Protein 4Z8W (pdb70)

B-factor: mean 35.2, std 10.98, range [18.7, 88.39]

GO terms:
  GO:0008270 zinc ion binding (F, IDA)

InterPro domains:
  IPR006041 Pollen allergen Ole e 1 family [PTHR31614] (5-131)

Secondary structure (DSSP, 8-state):
-EEEEEEEEEEE-BTT--S--TT-EE-TT-EEEEEE-TTSSS--EEEEEE--TTSEEEEEEES--SSEEEEEEE-S-TTS-B-PBPTTSPBP-EEE---SSS----SEEE---EEEE-SSB-TT-

Solvent-accessible surface area: 7445 Å² total; per-residue (Å²): 72,118,10,40,0,32,0,42,0,31,0,1,17,0,66,87,121,58,54,56,36,160,64,18,81,128,4,42,25,0,73,3,55,0,15,0,90,43,102,50,191,135,64,95,54,59,30,51,25,104,9,73,156,81,0,34,1,123,2,75,0,97,22,103,20,64,74,7,63,0,71,14,58,121,30,57,70,125,76,0,60,56,58,12,132,46,122,172,46,81,79,70,22,3,138,19,63,2,17,140,122,64,137,88,129,113,109,38,21,132,16,167,52,5,11,1,42,10,153,95,69,31,128,81,62

Nearest PDB structures (foldseek):
  4z8w-assembly1_A  TM=1.008E+00  e=5.981E-24  Plantago lanceolata
  6yoa-assembly1_B  TM=8.150E-01  e=2.449E-10  Ligustrum vulgare
  5f44-assembly3_C  TM=3.754E-01  e=3.375E-02  Lacticaseibacillus rhamnosus GG
  7kjk-assembly1_Q3  TM=5.756E-01  e=6.526E-01  Vibrio phage XM1
  4b3f-assembly1_X  TM=3.472E-01  e=2.647E+00  Homo sapiens

Foldseek 3Di:
DKAKEKEFEWEAAAQVDADADPVIGTAWFWKKKKFACQPVPDTDDMWMFTAHPRRMTITMDPDAGHRIWMGTDGGPDPQFGAQDADPVRHGDIWDWGRDPPDPDDDRYIYTYYGYTYGPHGDPPD

Sequence (125 aa):
AKKFHVEGEEVYCNVCHSSRNLINELSERMAGAQVQLDCKDDSKKVIYSSIGGETDQDGVYRLPVVGYHEDCEIKLVKSSRPDCSEIPKLAKGTIQTSKVDLSKNTTITEKTRHVKPLSFRAKTDAPGCC

Organism: Plantago lanceolata (NCBI:txid39414)

Radius of gyration: 15.19 Å; Cα contacts (8 Å, |Δi|>4): 325; chains: 1; bounding box: 30×29×47 Å

Structure (mmCIF, N/CA/C/O backbone):
data_4Z8W
#
_entry.id   4Z8W
#
_cell.length_a   49.640
_cell.length_b   49.640
_cell.length_c   130.090
_cell.angle_alpha   90.000
_cell.angle_beta   90.000
_cell.angle_gamma   90.000
#
_symmetry.space_group_name_H-M   'P 43 21 2'
#
loop_
_entity.id
_entity.type
_entity.pdbx_description
1 polymer 'Major pollen allergen Pla l 1'
2 non-polymer 'ZINC ION'
3 water water
#
loop_
_atom_site.group_PDB
_atom_site.id
_atom_site.type_symbol
_atom_site.label_atom_id
_atom_site.label_alt_id
_atom_site.label_comp_id
_atom_site.label_asym_id
_atom_site.label_entity_id
_atom_site.label_seq_id
_atom_site.pdbx_PDB_ins_code
_atom_site.Cartn_x
_atom_site.Cartn_y
_atom_site.Cartn_z
_atom_site.occupancy
_atom_site.B_iso_or_equiv
_atom_site.auth_seq_id
_atom_site.auth_comp_id
_atom_site.auth_asym_id
_atom_site.auth_atom_id
_atom_site.pdbx_PDB_model_num
ATOM 1 N N . ALA A 1 7 ? 58.434 42.482 118.613 1.00 54.81 7 ALA A N 1
ATOM 2 C CA . ALA A 1 7 ? 58.859 41.368 119.527 1.00 56.60 7 ALA A CA 1
ATOM 3 C C . ALA A 1 7 ? 58.346 41.649 120.944 1.00 43.95 7 ALA A C 1
ATOM 4 O O . ALA A 1 7 ? 58.347 42.803 121.365 1.00 40.58 7 ALA A O 1
ATOM 6 N N . LYS A 1 8 ? 57.885 40.600 121.623 0.40 40.99 8 LYS A N 1
ATOM 7 C CA A LYS A 1 8 ? 57.584 40.741 123.043 0.40 42.47 8 LYS A CA 1
ATOM 8 C CA B LYS A 1 8 ? 57.505 40.690 123.044 0.40 42.34 8 LYS A CA 1
ATOM 9 C C . LYS A 1 8 ? 58.415 39.827 123.907 0.40 39.82 8 LYS A C 1
ATOM 10 O O . LYS A 1 8 ? 58.753 38.721 123.527 0.40 38.87 8 LYS A O 1
ATOM 21 N N . PHE A 1 9 ? 58.789 40.355 125.065 1.00 38.88 9 PHE A N 1
ATOM 22 C CA . PHE A 1 9 ? 59.553 39.587 126.033 1.00 42.76 9 PHE A CA 1
ATOM 23 C C . PHE A 1 9 ? 58.902 39.715 127.428 1.00 35.52 9 PHE A C 1
ATOM 24 O O . PHE A 1 9 ? 58.144 40.651 127.682 1.00 37.71 9 PHE A O 1
ATOM 32 N N . HIS A 1 10 ? 59.246 38.786 128.317 1.00 38.12 10 HIS A N 1
ATOM 33 C CA . HIS A 1 10 ? 59.075 38.988 129.772 1.00 36.75 10 HIS A CA 1
ATOM 34 C C . HIS A 1 10 ? 60.434 38.802 130.493 1.00 30.86 10 HIS A C 1
ATOM 35 O O . HIS A 1 10 ? 61.120 37.832 130.294 1.00 33.47 10 HIS A O 1
ATOM 42 N N . VAL A 1 11 ? 60.804 39.747 131.353 1.00 26.01 11 VAL A N 1
ATOM 43 C CA . VAL A 1 11 ? 62.018 39.549 132.078 1.00 26.30 11 VAL A CA 1
ATOM 44 C C . VAL A 1 11 ? 61.679 39.032 133.462 1.00 25.50 11 VAL A C 1
ATOM 45 O O . VAL A 1 11 ? 61.000 39.734 134.209 1.00 25.99 11 VAL A O 1
ATOM 49 N N . GLU A 1 12 ? 62.237 37.887 133.834 1.00 24.01 12 GLU A N 1
ATOM 50 C CA . GLU A 1 12 ? 61.826 37.279 135.098 1.00 26.30 12 GLU A CA 1
ATOM 51 C C . GLU A 1 12 ? 62.997 37.167 136.047 1.00 28.50 12 GLU A C 1
ATOM 52 O O . GLU A 1 12 ? 64.089 36.782 135.646 1.00 27.17 12 GLU A O 1
ATOM 58 N N . GLY A 1 13 ? 62.784 37.526 137.308 1.00 28.87 13 GLY A N 1
ATOM 59 C CA . GLY A 1 13 ? 63.845 37.370 138.311 1.00 26.81 13 GLY A CA 1
ATOM 60 C C . GLY A 1 13 ? 63.204 37.343 139.693 1.00 26.40 13 GLY A C 1
ATOM 61 O O . GLY A 1 13 ? 62.002 37.477 139.833 1.00 21.96 13 GLY A O 1
ATOM 62 N N . GLU A 1 14 ? 64.049 37.137 140.694 1.00 25.66 14 GLU A N 1
ATOM 63 C CA A GLU A 1 14 ? 63.622 37.041 142.100 0.80 28.49 14 GLU A CA 1
ATOM 64 C CA B GLU A 1 14 ? 63.596 37.064 142.094 0.20 25.52 14 GLU A CA 1
ATOM 65 C C . GLU A 1 14 ? 64.159 38.177 142.983 1.00 26.31 14 GLU A C 1
ATOM 66 O O . GLU A 1 14 ? 65.264 38.677 142.719 1.00 23.30 14 GLU A O 1
ATOM 77 N N . VAL A 1 15 ? 63.431 38.553 144.051 1.00 24.05 15 VAL A N 1
ATOM 78 C CA . VAL A 1 15 ? 63.982 39.469 145.044 1.00 22.67 15 VAL A CA 1
ATOM 79 C C . VAL A 1 15 ? 63.890 38.763 146.412 1.00 24.23 15 VAL A C 1
ATOM 80 O O . VAL A 1 15 ? 62.836 38.207 146.742 1.00 25.99 15 VAL A O 1
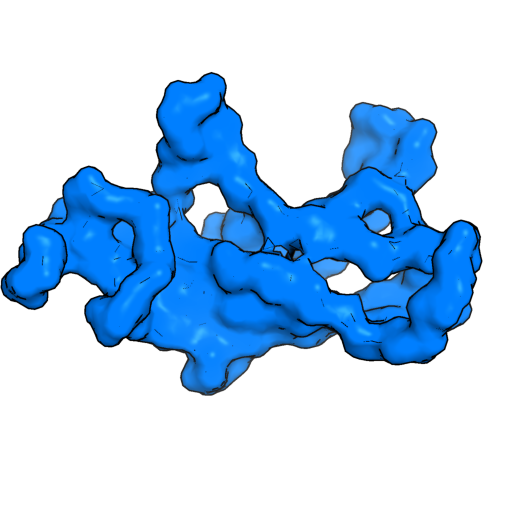ATOM 84 N N . TYR A 1 16 ? 64.956 38.815 147.198 1.00 22.42 16 TYR A N 1
ATOM 85 C CA . TYR A 1 16 ? 64.972 38.292 148.545 1.00 23.85 16 TYR A CA 1
ATOM 86 C C . TYR A 1 16 ? 65.261 39.390 149.626 1.00 22.39 16 TYR A C 1
ATOM 87 O O . TYR A 1 16 ? 65.813 40.460 149.323 1.00 24.49 16 TYR A O 1
ATOM 96 N N . CYS A 1 17 ? 65.058 39.021 150.875 1.00 23.92 17 CYS A N 1
ATOM 97 C CA . CYS A 1 17 ? 65.649 39.721 152.045 1.00 25.68 17 CYS A CA 1
ATOM 98 C C . CYS A 1 17 ? 66.874 38.820 152.455 1.00 23.56 17 CYS A C 1
ATOM 99 O O . CYS A 1 17 ? 66.720 37.669 152.765 1.00 24.22 17 CYS A O 1
ATOM 102 N N . ASN A 1 18 ? 68.088 39.391 152.436 1.00 24.77 18 ASN A N 1
ATOM 103 C CA . ASN A 1 18 ? 69.259 38.752 153.045 1.00 21.46 18 ASN A CA 1
ATOM 104 C C . ASN A 1 18 ? 69.170 39.131 154.543 1.00 24.81 18 ASN A C 1
ATOM 105 O O . ASN A 1 18 ? 69.305 40.302 154.887 1.00 21.90 18 ASN A O 1
ATOM 110 N N . VAL A 1 19 ? 69.008 38.134 155.421 1.00 24.21 19 VAL A N 1
ATOM 111 C CA . VAL A 1 19 ? 68.892 38.374 156.852 1.00 25.56 19 VAL A CA 1
ATOM 112 C C . VAL A 1 19 ? 70.251 38.520 157.588 1.00 29.50 19 VAL A C 1
ATOM 113 O O . VAL A 1 19 ? 70.309 38.644 158.820 1.00 26.66 19 VAL A O 1
ATOM 117 N N . CYS A 1 20 ? 71.340 38.518 156.823 1.00 23.87 20 CYS A N 1
ATOM 118 C CA . CYS A 1 20 ? 72.695 38.723 157.415 1.00 28.95 20 CYS A CA 1
ATOM 119 C C . CYS A 1 20 ? 73.211 40.055 157.044 1.00 27.10 20 CYS A C 1
ATOM 120 O O . CYS A 1 20 ? 73.844 40.246 155.960 1.00 27.48 20 CYS A O 1
ATOM 123 N N . HIS A 1 21 ? 73.019 41.025 157.940 1.00 26.10 21 HIS A N 1
ATOM 124 C CA . HIS A 1 21 ? 73.504 42.365 157.648 1.00 25.24 21 HIS A CA 1
ATOM 125 C C . HIS A 1 21 ? 75.019 42.378 157.387 1.00 29.18 21 HIS A C 1
ATOM 126 O O . HIS A 1 21 ? 75.495 43.253 156.676 1.00 25.99 21 HIS A O 1
ATOM 133 N N . SER A 1 22 ? 75.779 41.459 158.026 1.00 25.99 22 SER A N 1
ATOM 134 C CA A SER A 1 22 ? 77.252 41.460 157.902 0.40 25.14 22 SER A CA 1
ATOM 135 C CA B SER A 1 22 ? 77.248 41.488 157.905 0.20 25.89 22 SER A CA 1
ATOM 136 C C . SER A 1 22 ? 77.770 41.020 156.531 1.00 29.70 22 SER A C 1
ATOM 137 O O . SER A 1 22 ? 78.978 41.176 156.228 1.00 30.78 22 SER A O 1
ATOM 142 N N . ARG A 1 23 ? 76.886 40.437 155.721 1.00 24.79 23 ARG A N 1
ATOM 143 C CA . ARG A 1 23 ? 77.241 39.787 154.455 1.00 29.08 23 ARG A CA 1
ATOM 144 C C . ARG A 1 23 ? 76.435 40.361 153.302 1.00 31.31 23 ARG A C 1
ATOM 145 O O . ARG A 1 23 ? 75.549 41.164 153.534 1.00 29.29 23 ARG A O 1
ATOM 153 N N . ASN A 1 24 ? 76.778 40.017 152.070 1.00 28.47 24 ASN A N 1
ATOM 154 C CA . ASN A 1 24 ? 75.982 40.507 150.893 1.00 28.46 24 ASN A CA 1
ATOM 155 C C . ASN A 1 24 ? 75.840 39.359 149.947 1.00 31.08 24 ASN A C 1
ATOM 156 O O . ASN A 1 24 ? 76.726 39.067 149.082 1.00 32.94 24 ASN A O 1
ATOM 161 N N . LEU A 1 25 ? 74.781 38.620 150.172 1.00 27.09 25 LEU A N 1
ATOM 162 C CA . LEU A 1 25 ? 74.529 37.441 149.384 1.00 33.64 25 LEU A CA 1
ATOM 163 C C . LEU A 1 25 ? 73.156 36.892 149.633 1.00 29.54 25 LEU A C 1
ATOM 164 O O . LEU A 1 25 ? 72.433 37.312 150.583 1.00 33.47 25 LEU A O 1
ATOM 169 N N . ILE A 1 26 ? 72.768 35.959 148.771 1.00 28.70 26 ILE A N 1
ATOM 170 C CA . ILE A 1 26 ? 71.561 35.218 148.931 1.00 27.29 26 ILE A CA 1
ATOM 171 C C . ILE A 1 26 ? 71.977 33.801 149.282 1.00 32.36 26 ILE A C 1
ATOM 172 O O . ILE A 1 26 ? 72.740 33.180 148.526 1.00 30.36 26 ILE A O 1
ATOM 177 N N . ASN A 1 27 ? 71.440 33.269 150.373 1.00 32.11 27 ASN A N 1
ATOM 178 C CA . ASN A 1 27 ? 71.791 31.905 150.824 1.00 36.36 27 ASN A CA 1
ATOM 179 C C . ASN A 1 27 ? 70.576 31.241 151.397 1.00 38.56 27 ASN A C 1
ATOM 180 O O . ASN A 1 27 ? 69.489 31.730 151.187 1.00 32.66 27 ASN A O 1
ATOM 185 N N . GLU A 1 28 ? 70.735 30.112 152.095 1.00 37.43 28 GLU A N 1
ATOM 186 C CA . GLU A 1 28 ? 69.585 29.378 152.595 1.00 41.56 28 GLU A CA 1
A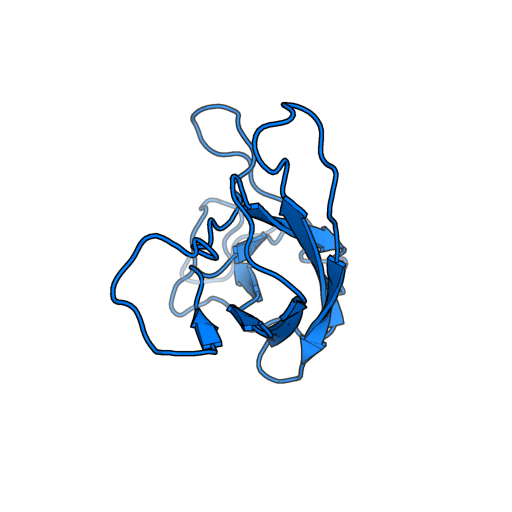TOM 187 C C . GLU A 1 28 ? 68.852 30.167 153.643 1.00 37.74 28 GLU A C 1
ATOM 188 O O . GLU A 1 28 ? 67.758 29.810 153.957 1.00 41.12 28 GLU A O 1
ATOM 194 N N . LEU A 1 29 ? 69.467 31.186 154.251 1.00 37.03 29 LEU A N 1
ATOM 195 C CA . LEU A 1 29 ? 68.697 31.950 155.239 1.00 34.79 29 LEU A CA 1
ATOM 196 C C . LEU A 1 29 ? 67.844 32.991 154.559 1.00 33.9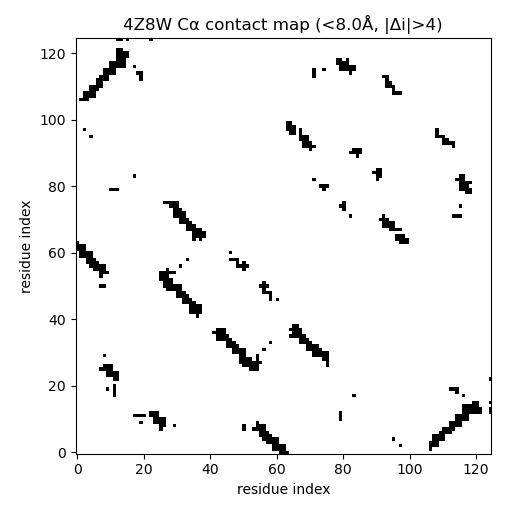4 29 LEU A C 1
ATOM 197 O O . LEU A 1 29 ? 66.964 33.553 155.204 1.00 37.82 29 LEU A O 1
ATOM 202 N N . SER A 1 30 ? 68.142 33.285 153.289 1.00 31.93 30 SER A N 1
ATOM 203 C CA . SER A 1 30 ? 67.455 34.335 152.528 1.00 28.75 30 SER A CA 1
ATOM 204 C C . SER A 1 30 ? 65.936 34.048 152.371 1.00 29.77 30 SER A C 1
ATOM 205 O O . SER A 1 30 ? 65.535 32.883 152.263 1.00 27.90 30 SER A O 1
ATOM 208 N N . GLU A 1 31 ? 65.108 35.111 152.436 1.00 26.70 31 GLU A N 1
ATOM 209 C CA . GLU A 1 31 ? 63.623 35.002 152.356 1.00 27.10 31 GLU A CA 1
ATOM 210 C C . GLU A 1 31 ? 63.083 35.735 151.145 1.00 23.36 31 GLU A C 1
ATOM 211 O O . GLU A 1 31 ? 63.345 36.911 151.005 1.00 25.14 31 GLU A O 1
ATOM 217 N N . ARG A 1 32 ? 62.364 35.038 150.288 1.00 28.14 32 ARG A N 1
ATOM 218 C CA . ARG A 1 32 ? 61.623 35.622 149.161 1.00 30.26 32 ARG A CA 1
ATOM 219 C C . ARG A 1 32 ? 60.775 36.808 149.612 1.00 31.11 32 ARG A C 1
ATOM 220 O O . ARG A 1 32 ? 60.083 36.710 150.589 1.00 28.57 32 ARG A O 1
ATOM 228 N N . MET A 1 33 ? 60.850 37.944 148.922 1.00 25.87 33 MET A N 1
ATOM 229 C CA . MET A 1 33 ? 60.088 39.148 149.320 1.00 27.94 33 MET A CA 1
ATOM 230 C C . MET A 1 33 ? 58.971 39.486 148.284 1.00 31.69 33 MET A C 1
ATOM 231 O O . MET A 1 33 ? 59.269 39.858 147.131 1.00 27.65 33 MET A O 1
ATOM 236 N N . ALA A 1 34 ? 57.707 39.422 148.726 1.00 27.34 34 ALA A N 1
ATOM 237 C CA . ALA A 1 34 ? 56.546 39.932 148.006 1.00 28.16 34 ALA A CA 1
ATOM 238 C C . ALA A 1 34 ? 56.406 41.418 148.121 1.00 30.95 34 ALA A C 1
ATOM 239 O O . ALA A 1 34 ? 56.646 42.012 149.177 1.00 33.66 34 ALA A O 1
ATOM 241 N N . GLY A 1 35 ? 56.003 42.051 147.026 1.00 27.13 35 GLY A N 1
ATOM 242 C CA . GLY A 1 35 ? 55.671 43.487 147.078 1.00 24.23 35 GLY A CA 1
ATOM 243 C C . GLY A 1 35 ? 56.849 44.353 146.825 1.00 30.37 35 GLY A C 1
ATOM 244 O O . GLY A 1 35 ? 56.737 45.564 146.938 1.00 27.10 35 GLY A O 1
ATOM 245 N N . ALA A 1 36 ? 58.034 43.754 146.534 1.00 25.89 36 ALA A N 1
ATOM 246 C CA . ALA A 1 36 ? 59.179 44.602 146.268 1.00 28.66 36 ALA A CA 1
ATOM 247 C C . ALA A 1 36 ? 58.934 45.267 144.931 1.00 26.47 36 ALA A C 1
ATOM 248 O O . ALA A 1 36 ? 58.315 44.697 144.070 1.00 28.53 36 ALA A O 1
ATOM 250 N N . GLN A 1 37 ? 59.502 46.459 144.743 1.00 28.91 37 GLN A N 1
ATOM 251 C CA . GLN A 1 37 ? 59.413 47.121 143.475 1.00 30.01 37 GLN A CA 1
ATOM 252 C C . GLN A 1 37 ? 60.802 47.174 142.828 1.00 26.78 37 GLN A C 1
ATOM 253 O O . GLN A 1 37 ? 61.776 47.606 143.462 1.00 24.08 37 GLN A O 1
ATOM 259 N N . VAL A 1 38 ? 60.828 46.815 141.533 1.00 26.89 38 VAL A N 1
ATOM 260 C CA . VAL A 1 38 ? 62.043 46.755 140.725 1.00 21.48 38 VAL A CA 1
ATOM 261 C C . VAL A 1 38 ? 61.851 47.632 139.470 1.00 25.19 38 VAL A C 1
ATOM 262 O O . VAL A 1 38 ? 60.734 48.057 139.137 1.00 28.46 38 VAL A O 1
ATOM 266 N N . GLN A 1 39 ? 62.928 47.962 138.787 1.00 23.91 39 GLN A N 1
ATOM 267 C CA . GLN A 1 39 ? 62.790 48.709 137.558 1.00 27.71 39 GLN A CA 1
ATOM 268 C C . GLN A 1 39 ? 63.844 48.259 136.539 1.00 26.24 39 GLN A C 1
ATOM 269 O O . GLN A 1 39 ? 65.051 48.178 136.877 1.00 23.93 39 GLN A O 1
ATOM 275 N N . LEU A 1 40 ? 63.347 47.915 135.357 1.00 26.32 40 LEU A N 1
ATOM 276 C CA . LEU A 1 40 ? 64.166 47.728 134.104 1.00 26.92 40 LEU A CA 1
ATOM 277 C C . LEU A 1 40 ? 64.476 49.064 133.407 1.00 25.34 40 LEU A C 1
ATOM 278 O O . LEU A 1 40 ? 63.563 49.862 133.145 1.00 27.80 40 LEU A O 1
ATOM 283 N N . ASP A 1 41 ? 65.755 49.373 133.192 1.00 24.20 41 ASP A N 1
ATOM 284 C CA . ASP A 1 41 ? 66.205 50.564 132.467 1.00 28.00 41 ASP A CA 1
ATOM 285 C C . ASP A 1 41 ? 67.153 50.144 131.375 1.00 26.27 41 ASP A C 1
ATOM 286 O O . ASP A 1 41 ? 68.119 49.384 131.655 1.00 23.67 41 ASP A O 1
ATOM 291 N N . CYS A 1 42 ? 66.903 50.622 130.155 1.00 25.77 42 CYS A N 1
ATOM 292 C CA . CYS A 1 42 ? 67.757 50.314 128.975 1.00 27.06 42 CYS A CA 1
ATOM 293 C C . CYS A 1 42 ? 68.165 51.650 128.365 1.00 30.44 42 CYS A C 1
ATOM 294 O O . CYS A 1 42 ? 67.321 52.555 128.175 1.00 31.90 42 CYS A O 1
ATOM 297 N N . LYS A 1 43 ? 69.439 51.776 128.046 1.00 28.21 43 LYS A N 1
ATOM 298 C CA . LYS A 1 43 ? 69.953 52.976 127.384 1.00 30.83 43 LYS A CA 1
ATOM 299 C C . LYS A 1 43 ? 69.913 52.847 125.882 1.00 34.72 43 LYS A C 1
ATOM 300 O O . LYS A 1 43 ? 69.888 53.871 125.170 1.00 33.30 43 LYS A O 1
ATOM 306 N N . ASP A 1 44 ? 69.940 51.595 125.394 1.00 30.84 44 ASP A N 1
ATOM 307 C CA . ASP A 1 44 ? 69.743 51.348 123.965 1.00 32.56 44 ASP A CA 1
ATOM 308 C C . ASP A 1 44 ? 70.780 52.127 123.205 1.00 35.36 44 ASP A C 1
ATOM 309 O O . ASP A 1 44 ? 70.483 52.704 122.171 1.00 35.06 44 ASP A O 1
ATOM 314 N N . ASP A 1 45 ? 71.984 52.125 123.759 1.00 33.83 45 ASP A N 1
ATOM 315 C CA . ASP A 1 45 ? 73.174 52.718 123.195 1.00 42.13 45 ASP A CA 1
ATOM 316 C C . ASP A 1 45 ? 73.082 54.238 122.972 1.00 45.73 45 ASP A C 1
ATOM 317 O O . ASP A 1 45 ? 73.781 54.765 122.110 1.00 40.28 45 ASP A O 1
ATOM 322 N N . SER A 1 46 ? 72.220 54.904 123.739 1.00 44.57 46 SER A N 1
ATOM 323 C CA . SER A 1 46 ? 72.112 56.358 123.651 1.00 49.20 46 SER A CA 1
ATOM 324 C C . SER A 1 46 ? 72.781 56.996 124.864 1.00 50.75 46 SER A C 1
ATOM 325 O O . SER A 1 46 ? 72.801 58.218 124.994 1.00 60.71 46 SER A O 1
ATOM 328 N N . LYS A 1 47 ? 73.382 56.182 125.734 1.00 50.12 47 LYS A N 1
ATOM 329 C CA . LYS A 1 47 ? 74.153 56.722 126.893 1.00 56.66 47 LYS A CA 1
ATOM 330 C C . LYS A 1 47 ? 73.339 57.500 127.955 1.00 50.85 47 LYS A C 1
ATOM 331 O O . LYS A 1 47 ? 73.893 58.001 128.917 1.00 54.09 47 LYS A O 1
ATOM 337 N N . LYS A 1 48 ? 72.033 57.596 127.765 1.00 52.95 48 LYS A N 1
ATOM 338 C CA . LYS A 1 48 ? 71.101 57.979 128.834 1.00 49.89 48 LYS A CA 1
ATOM 339 C C . LYS A 1 48 ? 69.981 56.910 128.812 1.00 41.87 48 LYS A C 1
ATOM 340 O O . LYS A 1 48 ? 69.787 56.286 127.780 1.00 36.88 48 LYS A O 1
ATOM 346 N N . VAL A 1 49 ? 69.277 56.687 129.924 1.00 36.22 49 VAL A N 1
ATOM 347 C CA . VAL A 1 49 ? 68.136 55.748 129.956 1.00 36.49 49 VAL A CA 1
ATOM 348 C C . VAL A 1 49 ? 67.051 56.207 129.003 1.00 41.53 49 VAL A C 1
ATOM 349 O O . VAL A 1 49 ? 66.564 57.316 129.104 1.00 42.16 49 VAL A O 1
ATOM 353 N N . ILE A 1 50 ? 66.629 55.366 128.070 1.00 42.38 50 ILE A N 1
ATOM 354 C CA . ILE A 1 50 ? 65.542 55.823 127.213 1.00 43.83 50 ILE A CA 1
ATOM 355 C C . ILE A 1 50 ? 64.382 54.887 127.134 1.00 40.95 50 ILE A C 1
ATOM 356 O O . ILE A 1 50 ? 63.421 55.194 126.477 1.00 41.96 50 ILE A O 1
ATOM 361 N N . TYR A 1 51 ? 64.453 53.735 127.814 1.00 37.14 51 TYR A N 1
ATOM 362 C CA . TYR A 1 51 ? 63.302 52.818 127.898 1.00 30.39 51 TYR A CA 1
ATOM 363 C C . TYR A 1 51 ? 63.371 52.251 129.295 1.00 35.53 51 TYR A C 1
ATOM 364 O O . TYR A 1 51 ? 64.457 51.759 129.710 1.00 32.24 51 TYR A O 1
ATOM 373 N N . SER A 1 52 ? 62.246 52.341 130.000 0.50 28.24 52 SER A N 1
ATOM 374 C CA A SER A 1 52 ? 62.153 51.964 131.418 0.50 31.86 52 SER A CA 1
ATOM 375 C CA B SER A 1 52 ? 62.182 51.922 131.390 0.50 32.16 52 SER A CA 1
ATOM 376 C C . SER A 1 52 ? 60.837 51.297 131.677 0.50 30.98 52 SER A C 1
ATOM 377 O O . SER A 1 52 ? 59.857 51.717 131.098 0.50 25.92 52 SER A O 1
ATOM 382 N N . ILE A 1 53 ? 60.825 50.262 132.511 1.00 32.93 53 ILE A N 1
ATOM 383 C CA . ILE A 1 53 ? 59.573 49.605 132.935 1.00 34.75 53 ILE A CA 1
ATOM 384 C C . ILE A 1 53 ? 59.697 49.091 134.394 1.00 37.51 53 ILE A C 1
ATOM 385 O O . ILE A 1 53 ? 60.738 48.542 134.775 1.00 35.90 53 ILE A O 1
ATOM 390 N N . GLY A 1 54 ? 58.635 49.314 135.186 1.00 36.40 54 GLY A N 1
ATOM 391 C CA . GLY A 1 54 ? 58.593 49.003 136.618 1.00 37.66 54 GLY A CA 1
ATOM 392 C C . GLY A 1 54 ? 57.604 47.881 136.877 1.00 35.37 54 GLY A C 1
ATOM 393 O O . GLY A 1 54 ? 56.773 47.629 136.041 1.00 37.28 54 GLY A O 1
ATOM 394 N N . GLY A 1 55 ? 57.772 47.123 137.964 1.00 30.87 55 GLY A N 1
ATOM 395 C CA . GLY A 1 55 ? 56.776 46.116 138.394 1.00 26.09 55 GLY A CA 1
ATOM 396 C C . GLY A 1 55 ? 57.122 45.657 139.816 1.00 26.53 55 GLY A C 1
ATOM 397 O O . GLY A 1 55 ? 58.160 46.071 140.411 1.00 28.76 55 GLY A O 1
ATOM 398 N N . GLU A 1 56 ? 56.282 44.788 140.323 1.00 25.41 56 GLU A N 1
ATOM 399 C CA . GLU A 1 56 ? 56.310 44.366 141.693 1.00 32.31 56 GLU A CA 1
ATOM 400 C C . GLU A 1 56 ? 56.477 42.892 141.713 1.00 25.76 56 GLU A C 1
ATOM 401 O O . GLU A 1 56 ? 56.100 42.207 140.768 1.00 28.97 56 GLU A O 1
ATOM 407 N N . THR A 1 57 ? 57.108 42.369 142.769 1.00 24.66 57 THR A N 1
ATOM 408 C CA . THR A 1 57 ? 57.256 40.928 142.855 1.00 22.76 57 THR A CA 1
ATOM 409 C C . THR A 1 57 ? 55.971 40.315 143.422 1.00 26.94 57 THR A C 1
ATOM 410 O O . THR A 1 57 ? 55.223 41.022 144.082 1.00 24.75 57 THR A O 1
ATOM 414 N N . ASP A 1 58 ? 55.797 39.033 143.209 1.00 24.25 58 ASP A N 1
ATOM 415 C CA . ASP A 1 58 ? 54.608 38.333 143.678 1.00 34.44 58 ASP A CA 1
ATOM 416 C C . ASP A 1 58 ? 54.938 37.516 144.946 1.00 38.73 58 ASP A C 1
ATOM 417 O O . ASP A 1 58 ? 56.010 37.727 145.627 1.00 29.85 58 ASP A O 1
ATOM 422 N N . GLN A 1 59 ? 54.081 36.539 145.231 1.00 35.81 59 GLN A N 1
ATOM 423 C CA . GLN A 1 59 ? 54.201 35.720 146.442 1.00 38.04 59 GLN A CA 1
ATOM 424 C C . GLN A 1 59 ? 55.452 34.926 146.539 1.00 42.67 59 GLN A C 1
ATOM 425 O O . GLN A 1 59 ? 55.871 34.586 147.637 1.00 42.74 59 GLN A O 1
ATOM 431 N N . ASP A 1 60 ? 55.993 34.507 145.408 1.00 37.73 60 ASP A N 1
ATOM 432 C CA . ASP A 1 60 ? 57.255 33.801 145.439 1.00 35.74 60 ASP A CA 1
ATOM 433 C C . ASP A 1 60 ? 58.459 34.755 145.349 1.00 26.60 60 ASP A C 1
ATOM 434 O O . ASP A 1 60 ? 59.575 34.289 145.163 1.00 32.41 60 ASP A O 1
ATOM 439 N N . GLY A 1 61 ? 58.236 36.049 145.484 1.00 28.01 61 GLY A N 1
ATOM 440 C CA . GLY A 1 61 ? 59.306 37.080 145.303 1.00 26.85 61 GLY A CA 1
ATOM 441 C C . GLY A 1 61 ? 59.764 37.183 143.834 1.00 28.32 61 GLY A C 1
ATOM 442 O O . GLY A 1 61 ? 60.918 37.550 143.567 1.00 23.71 61 GLY A O 1
ATOM 443 N N . VAL A 1 62 ? 58.875 36.875 142.883 1.00 25.96 62 VAL A N 1
ATOM 444 C CA . VAL A 1 62 ? 59.236 36.834 141.415 1.00 27.31 62 VAL A CA 1
ATOM 445 C C . VAL A 1 62 ? 58.607 37.993 140.711 1.00 28.71 62 VAL A C 1
ATOM 446 O O . VAL A 1 62 ? 57.408 38.257 140.887 1.00 26.60 62 VAL A O 1
ATOM 450 N N . TYR A 1 63 ? 59.382 38.749 139.915 1.00 24.18 63 TYR A N 1
ATOM 451 C CA . TYR A 1 63 ? 58.732 39.783 139.124 1.00 22.22 63 TYR A CA 1
ATOM 452 C C . TYR A 1 63 ? 58.718 39.277 137.654 1.00 26.01 63 TYR A C 1
ATOM 453 O O . TYR A 1 63 ? 59.466 38.378 137.297 1.00 25.18 63 TYR A O 1
ATOM 462 N N . ARG A 1 64 ? 57.936 39.907 136.790 1.00 27.21 64 ARG A N 1
ATOM 463 C CA . ARG A 1 64 ? 57.871 39.440 135.381 1.00 27.25 64 ARG A CA 1
ATOM 464 C C . ARG A 1 64 ? 57.455 40.659 134.618 1.00 28.34 64 ARG A C 1
ATOM 465 O O . ARG A 1 64 ? 56.292 41.111 134.637 1.00 33.28 64 ARG A O 1
ATOM 473 N N . LEU A 1 65 ? 58.455 41.289 134.008 1.00 28.60 65 LEU A N 1
ATOM 474 C CA . LEU A 1 65 ? 58.225 42.560 133.371 1.00 30.25 65 LEU A CA 1
ATOM 475 C C . LEU A 1 65 ? 57.992 42.353 131.883 1.00 32.26 65 LEU A C 1
ATOM 476 O O . LEU A 1 65 ? 58.811 41.683 131.212 1.00 32.88 65 LEU A O 1
ATOM 481 N N . PRO A 1 66 ? 56.873 42.901 131.349 1.00 35.54 66 PRO A N 1
ATOM 482 C CA . PRO A 1 66 ? 56.559 42.680 129.900 1.00 34.55 66 PRO A CA 1
ATOM 483 C C . PRO A 1 66 ? 57.289 43.759 129.117 1.00 32.38 66 PRO A C 1
ATOM 484 O O . PRO A 1 66 ? 57.196 44.920 129.444 1.00 38.51 66 PRO A O 1
ATOM 488 N N . VAL A 1 67 ? 58.114 43.365 128.164 1.00 32.59 67 VAL A N 1
ATOM 489 C CA . VAL A 1 67 ? 58.956 44.340 127.436 1.00 30.21 67 VAL A CA 1
ATOM 490 C C . VAL A 1 67 ? 58.509 44.302 125.962 1.00 30.60 67 VAL A C 1
ATOM 491 O O . VAL A 1 67 ? 58.210 43.247 125.463 1.00 30.27 67 VAL A O 1
ATOM 495 N N . VAL A 1 68 ? 58.445 45.441 125.305 1.00 34.71 68 VAL A N 1
ATOM 496 C CA . VAL A 1 68 ? 58.124 45.451 123.874 1.00 34.40 68 VAL A CA 1
ATOM 497 C C . VAL A 1 68 ? 59.402 45.843 123.134 1.00 30.67 68 VAL A C 1
ATOM 498 O O . VAL A 1 68 ? 60.033 46.862 123.471 1.00 36.80 68 VAL A O 1
ATOM 502 N N . GLY A 1 69 ? 59.777 45.065 122.137 1.00 33.53 69 GLY A N 1
ATOM 503 C CA . GLY A 1 69 ? 60.879 45.466 121.236 1.00 40.09 69 GLY A CA 1
ATOM 504 C C . GLY A 1 69 ? 62.187 44.853 121.741 1.00 43.65 69 GLY A C 1
ATOM 505 O O . GLY A 1 69 ? 62.247 44.363 122.894 1.00 37.35 69 GLY A O 1
ATOM 506 N N . TYR A 1 70 ? 63.219 44.848 120.894 1.00 36.00 70 TYR A N 1
ATOM 507 C CA . TYR A 1 70 ? 64.542 44.388 121.349 1.00 37.23 70 TYR A CA 1
ATOM 508 C C . TYR A 1 70 ? 65.235 45.589 122.012 1.00 33.12 70 TYR A C 1
ATOM 509 O O . TYR A 1 70 ? 64.892 46.749 121.702 1.00 29.74 70 TYR A O 1
ATOM 518 N N . HIS A 1 71 ? 66.194 45.351 122.919 1.00 31.52 71 HIS A N 1
ATOM 519 C CA . HIS A 1 71 ? 66.885 46.499 123.542 1.00 29.44 71 HIS A CA 1
ATOM 520 C C . HIS A 1 71 ? 68.293 46.151 123.837 1.00 26.91 71 HIS A C 1
ATOM 521 O O . HIS A 1 71 ? 68.671 44.979 123.793 1.00 29.83 71 HIS A O 1
ATOM 528 N N . GLU A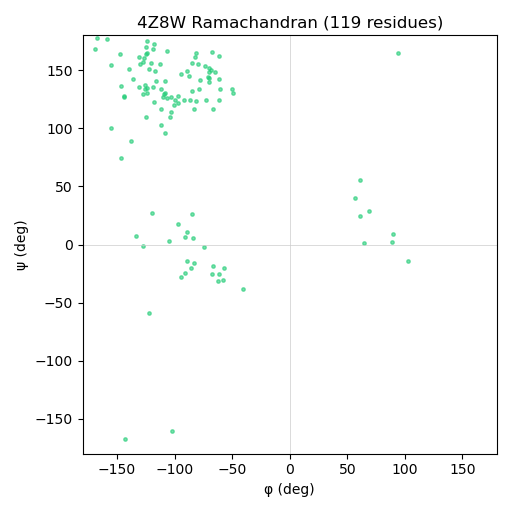 1 72 ? 69.099 47.185 124.092 1.00 26.53 72 GLU A N 1
ATOM 529 C CA . GLU A 1 72 ? 70.510 47.018 124.501 1.00 29.30 72 GLU A CA 1
ATOM 530 C C . GLU A 1 72 ? 70.723 47.825 125.767 1.00 26.40 72 GLU A C 1
ATOM 531 O O . GLU A 1 72 ? 69.913 48.770 126.070 1.00 22.27 72 GLU A O 1
ATOM 537 N N . ASP A 1 73 ? 71.748 47.417 126.512 1.00 24.87 73 ASP A N 1
ATOM 538 C CA . ASP A 1 73 ? 72.244 48.126 127.698 1.00 29.74 73 ASP A CA 1
ATOM 539 C C . ASP A 1 73 ? 71.107 48.173 128.691 1.00 29.29 73 ASP A C 1
ATOM 540 O O . ASP A 1 73 ? 70.745 49.236 129.183 1.00 28.68 73 ASP A O 1
ATOM 545 N N . CYS A 1 74 ? 70.592 46.986 129.010 1.00 24.26 74 CYS A N 1
ATOM 546 C CA . CYS A 1 74 ? 69.470 46.859 129.924 1.00 25.54 74 CYS A CA 1
ATOM 547 C C . CYS A 1 74 ? 69.874 46.278 131.259 1.00 26.64 74 CYS A C 1
ATOM 548 O O . CYS A 1 74 ? 70.623 45.259 131.306 1.00 25.09 74 CYS A O 1
ATOM 551 N N . GLU A 1 75 ? 69.294 46.799 132.336 1.00 22.38 75 GLU A N 1
ATOM 552 C CA . GLU A 1 75 ? 69.510 46.193 133.622 1.00 22.84 75 GLU A CA 1
ATOM 553 C C . GLU A 1 75 ? 68.417 46.457 134.604 1.00 23.23 75 GLU A C 1
ATOM 554 O O . GLU A 1 75 ? 67.669 47.465 134.476 1.00 24.28 75 GLU A O 1
ATOM 560 N N . ILE A 1 76 ? 68.288 45.534 135.560 1.00 22.11 76 ILE A N 1
ATOM 561 C CA . ILE A 1 76 ? 67.234 45.586 136.574 1.00 21.72 76 ILE A CA 1
ATOM 562 C C . ILE A 1 76 ? 67.819 46.080 137.904 1.00 26.21 76 ILE A C 1
ATOM 563 O O . ILE A 1 76 ? 68.816 45.501 138.427 1.00 21.96 76 ILE A O 1
ATOM 568 N N . LYS A 1 77 ? 67.200 47.132 138.481 1.00 25.93 77 LYS A N 1
ATOM 569 C CA . LYS A 1 77 ? 67.596 47.602 139.838 1.00 23.37 77 LYS A CA 1
ATOM 570 C C . LYS A 1 77 ? 66.474 47.488 140.872 1.00 23.07 77 LYS A C 1
ATOM 571 O O . LYS A 1 77 ? 65.301 47.537 140.514 1.00 23.08 77 LYS A O 1
ATOM 577 N N . LEU A 1 78 ? 66.839 47.263 142.140 1.00 23.56 78 LEU A N 1
ATOM 578 C CA . LEU A 1 78 ? 65.844 47.309 143.229 1.00 22.81 78 LEU A CA 1
ATOM 579 C C . LEU A 1 78 ? 65.466 48.792 143.397 1.00 24.73 78 LEU A C 1
ATOM 580 O O . LEU A 1 78 ? 66.292 49.650 143.163 1.00 26.50 78 LEU A O 1
ATOM 585 N N . VAL A 1 79 ? 64.215 49.087 143.709 1.00 24.37 79 VAL A N 1
ATOM 586 C CA . VAL A 1 79 ? 63.900 50.528 144.014 1.00 25.97 79 VAL A CA 1
ATOM 587 C C . VAL A 1 79 ? 63.302 50.588 145.433 1.00 27.51 79 VAL A C 1
ATOM 588 O O . VAL A 1 79 ? 63.874 51.253 146.326 1.00 31.75 79 VAL A O 1
ATOM 592 N N . LYS A 1 80 ? 62.193 49.891 145.661 1.00 24.53 80 LYS A N 1
ATOM 593 C CA . LYS A 1 80 ? 61.573 49.885 146.981 1.00 26.36 80 LYS A CA 1
ATOM 594 C C . LYS A 1 80 ? 61.319 48.515 147.610 1.00 26.21 80 LYS A C 1
ATOM 595 O O . LYS A 1 80 ? 60.720 47.586 147.018 1.00 30.25 80 LYS A O 1
ATOM 601 N N . SER A 1 81 ? 61.622 48.459 148.901 1.00 25.41 81 SER A N 1
ATOM 602 C CA . SER A 1 81 ? 61.319 47.297 149.718 1.00 23.89 81 SER A CA 1
ATOM 603 C C . SER A 1 81 ? 59.898 47.378 150.323 1.00 33.98 81 SER A C 1
ATOM 604 O O . SER A 1 81 ? 59.430 48.489 150.694 1.00 29.61 81 SER A O 1
ATOM 607 N N . SER A 1 82 ? 59.226 46.234 150.461 1.00 28.54 82 SER A N 1
ATOM 608 C CA . SER A 1 82 ? 58.003 46.212 151.253 1.00 33.96 82 SER A CA 1
ATOM 609 C C . SER A 1 82 ? 58.234 45.864 152.744 1.00 37.36 82 SER A C 1
ATOM 610 O O . SER A 1 82 ? 57.264 45.703 153.474 1.00 39.59 82 SER A O 1
ATOM 613 N N . ARG A 1 83 ? 59.491 45.754 153.187 1.00 36.55 83 ARG A N 1
ATOM 614 C CA . ARG A 1 83 ? 59.800 45.391 154.594 1.00 38.37 83 ARG A CA 1
ATOM 615 C C . ARG A 1 83 ? 60.670 46.432 155.179 1.00 38.47 83 ARG A C 1
ATOM 616 O O . ARG A 1 83 ? 61.843 46.559 154.804 1.00 31.78 83 ARG A O 1
ATOM 624 N N . PRO A 1 84 ? 60.109 47.224 156.118 1.00 48.61 84 PRO A N 1
ATOM 625 C CA . PRO A 1 84 ? 60.943 48.349 156.588 1.00 42.51 84 PRO A CA 1
ATOM 626 C C . PRO A 1 84 ? 62.163 47.807 157.377 1.00 37.44 84 PRO A C 1
ATOM 627 O O . PRO A 1 84 ? 63.213 48.431 157.358 1.00 41.50 84 PRO A O 1
ATOM 631 N N . ASP A 1 85 ? 62.052 46.621 157.946 1.00 31.28 85 ASP A N 1
ATOM 632 C CA . ASP A 1 85 ? 63.213 45.968 158.570 1.00 41.62 85 ASP A CA 1
ATOM 633 C C . ASP A 1 85 ? 64.241 45.368 157.540 1.00 35.73 85 ASP A C 1
ATOM 634 O O . ASP A 1 85 ? 65.257 44.806 157.923 1.00 37.27 85 ASP A O 1
ATOM 639 N N . CYS A 1 86 ? 63.958 45.454 156.251 1.00 29.72 86 CYS A N 1
ATOM 640 C CA . CYS A 1 86 ? 64.867 44.835 155.294 1.00 27.40 86 CYS A CA 1
ATOM 641 C C . CYS A 1 86 ? 64.849 45.702 154.020 1.00 27.38 86 CYS A C 1
ATOM 642 O O . CYS A 1 86 ? 64.275 45.281 153.005 1.00 27.79 86 CYS A O 1
ATOM 645 N N . SER A 1 87 ? 65.503 46.868 154.067 1.00 23.10 87 SER A N 1
ATOM 646 C CA . SER A 1 87 ? 65.453 47.848 152.974 1.00 24.98 87 SER A CA 1
ATOM 647 C C . SER A 1 87 ? 66.815 48.404 152.584 1.00 27.83 87 SER A C 1
ATOM 648 O O . SER A 1 87 ? 66.858 49.305 151.733 1.00 33.46 87 SER A O 1
ATOM 651 N N . GLU A 1 88 ? 67.939 47.887 153.128 1.00 25.11 88 GLU A N 1
ATOM 652 C CA . GLU A 1 88 ? 69.232 48.375 152.584 1.00 27.54 88 GLU A CA 1
ATOM 653 C C . GLU A 1 88 ? 69.367 47.833 151.218 1.00 28.52 88 GLU A C 1
ATOM 654 O O . GLU A 1 88 ? 68.959 46.701 150.997 1.00 27.53 88 GLU A O 1
ATOM 660 N N . ILE A 1 89 ? 70.047 48.610 150.364 1.00 29.67 89 ILE A N 1
ATOM 661 C CA . ILE A 1 89 ? 70.565 48.185 149.090 1.00 28.78 89 ILE A CA 1
ATOM 662 C C . ILE A 1 89 ? 72.098 48.206 149.246 1.00 31.93 89 ILE A C 1
ATOM 663 O O . ILE A 1 89 ? 72.765 49.244 149.232 1.00 26.05 89 ILE A O 1
ATOM 668 N N . PRO A 1 90 ? 72.667 47.012 149.409 1.00 34.46 90 PRO A N 1
ATOM 669 C CA . PRO A 1 90 ? 74.075 46.832 149.723 1.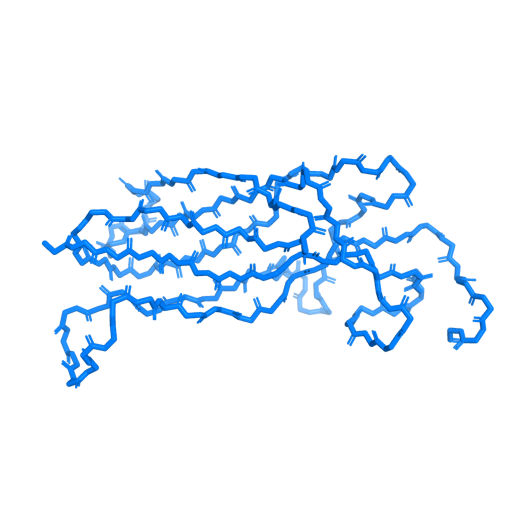00 37.30 90 PRO A CA 1
ATOM 670 C C . PRO A 1 90 ? 74.926 47.290 148.522 1.00 45.15 90 PRO A C 1
ATOM 671 O O . PRO A 1 90 ? 74.779 46.728 147.454 1.00 45.06 90 PRO A O 1
ATOM 675 N N . LYS A 1 91 ? 75.755 48.330 148.656 1.00 45.66 91 LYS A N 1
ATOM 676 C CA . LYS A 1 91 ? 76.755 48.608 147.607 1.00 46.18 91 LYS A CA 1
ATOM 677 C C . LYS A 1 91 ? 77.852 47.528 147.602 1.00 45.08 91 LYS A C 1
ATOM 678 O O . LYS A 1 91 ? 78.246 47.051 148.651 1.00 45.58 91 LYS A O 1
ATOM 684 N N . LEU A 1 92 ? 78.331 47.165 146.421 1.00 43.91 92 LEU A N 1
ATOM 685 C CA . LEU A 1 92 ? 79.476 46.279 146.250 1.00 45.13 92 LEU A CA 1
ATOM 686 C C . LEU A 1 92 ? 80.807 46.923 146.710 1.00 49.61 92 LEU A C 1
ATOM 687 O O . LEU A 1 92 ? 80.974 48.144 146.618 1.00 39.58 92 LEU A O 1
ATOM 692 N N . ALA A 1 93 ? 81.749 46.091 147.172 1.00 52.89 93 ALA A N 1
ATOM 693 C CA . ALA A 1 93 ? 83.124 46.529 147.489 1.00 54.50 93 ALA A CA 1
ATOM 694 C C . ALA A 1 93 ? 83.726 47.520 146.474 1.00 56.87 93 ALA A C 1
ATOM 695 O O . ALA A 1 93 ? 84.410 48.448 146.880 1.00 56.56 93 ALA A O 1
ATOM 697 N N . LYS A 1 94 ? 83.448 47.331 145.180 1.00 67.37 94 LYS A N 1
ATOM 698 C CA . LYS A 1 94 ? 83.783 48.316 144.117 1.00 70.25 94 LYS A CA 1
ATOM 699 C C . LYS A 1 94 ? 83.200 49.728 144.316 1.00 70.85 94 LYS A C 1
ATOM 700 O O . LYS A 1 94 ? 83.699 50.685 143.734 1.00 70.33 94 LYS A O 1
ATOM 706 N N . GLY A 1 95 ? 82.152 49.851 145.133 1.00 68.22 95 GLY A N 1
ATOM 707 C CA . GLY A 1 95 ? 81.497 51.130 145.419 1.00 55.88 95 GLY A CA 1
ATOM 708 C C . GLY A 1 95 ? 80.184 51.287 144.660 1.00 54.53 95 GLY A C 1
ATOM 709 O O . GLY A 1 95 ? 79.379 52.162 144.963 1.00 53.31 95 GLY A O 1
AT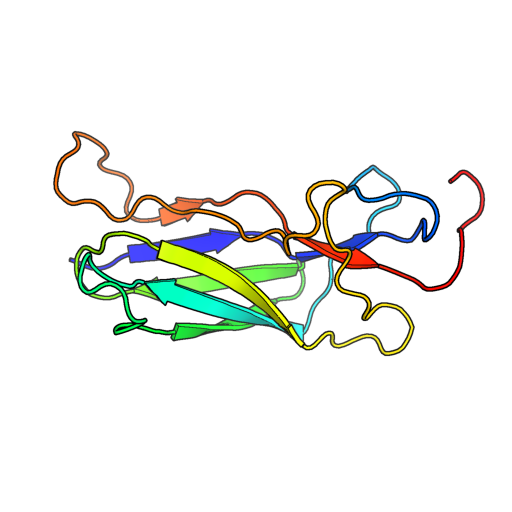OM 710 N N . THR A 1 96 ? 79.984 50.430 143.664 1.00 57.49 96 THR A N 1
ATOM 711 C CA . THR A 1 96 ? 78.788 50.475 142.808 1.00 55.66 96 THR A CA 1
ATOM 712 C C . THR A 1 96 ? 77.631 49.643 143.352 1.00 52.81 96 THR A C 1
ATOM 713 O O . THR A 1 96 ? 77.830 48.604 144.017 1.00 42.25 96 THR A O 1
ATOM 717 N N . ILE A 1 97 ? 76.426 50.111 143.053 1.00 47.16 97 ILE A N 1
ATOM 718 C CA . ILE A 1 97 ? 75.202 49.387 143.325 1.00 46.48 97 ILE A CA 1
ATOM 719 C C . ILE A 1 97 ? 75.112 48.175 142.378 1.00 41.21 97 ILE A C 1
ATOM 720 O O . ILE A 1 97 ? 75.428 48.289 141.205 1.00 39.92 97 ILE A O 1
ATOM 725 N N . GLN A 1 98 ? 74.651 47.026 142.858 1.00 39.26 98 GLN A N 1
ATOM 726 C CA . GLN A 1 98 ? 74.525 45.833 141.979 1.00 39.62 98 GLN A CA 1
ATOM 727 C C . GLN A 1 98 ? 73.190 45.817 141.188 1.00 36.99 98 GLN A C 1
ATOM 728 O O . GLN A 1 98 ? 72.121 46.011 141.767 1.00 38.04 98 GLN A O 1
ATOM 734 N N . THR A 1 99 ? 73.242 45.569 139.876 1.00 32.54 99 THR A N 1
ATOM 735 C CA . THR A 1 99 ? 71.983 45.493 139.112 1.00 29.92 99 THR A CA 1
ATOM 736 C C . THR A 1 99 ? 72.077 44.143 138.409 1.00 31.47 99 THR A C 1
ATOM 737 O O . THR A 1 99 ? 73.204 43.607 138.261 1.00 28.39 99 THR A O 1
ATOM 741 N N . SER A 1 100 ? 70.925 43.603 137.965 1.00 26.19 100 SER A N 1
ATOM 742 C CA . SER A 1 100 ? 70.912 42.375 137.197 1.00 29.88 100 SER A CA 1
ATOM 743 C C . SER A 1 100 ? 70.845 42.679 135.709 1.00 30.38 100 SER A C 1
ATOM 744 O O . SER A 1 100 ? 69.881 43.274 135.243 1.00 27.79 100 SER A O 1
ATOM 747 N N . LYS A 1 101 ? 71.831 42.196 134.951 1.00 23.57 101 LYS A N 1
ATOM 748 C CA . LYS A 1 101 ? 71.824 42.467 133.538 1.00 26.12 101 LYS A CA 1
ATOM 749 C C . LYS A 1 101 ? 70.856 41.501 132.850 1.00 23.89 101 LYS A C 1
ATOM 750 O O . LYS A 1 101 ? 70.643 40.370 133.284 1.00 28.01 101 LYS A O 1
ATOM 756 N N . VAL A 1 102 ? 70.358 41.913 131.720 1.00 22.60 102 VAL A N 1
ATOM 757 C CA . VAL A 1 102 ? 69.513 41.042 130.943 1.00 26.29 102 VAL A CA 1
ATOM 758 C C . VAL A 1 102 ? 69.897 41.231 129.492 1.00 28.91 102 VAL A C 1
ATOM 759 O O . VAL A 1 102 ? 70.307 42.326 129.074 1.00 23.46 102 VAL A O 1
ATOM 763 N N . ASP A 1 103 ? 69.708 40.158 128.727 1.00 28.62 103 ASP A N 1
ATOM 764 C CA . ASP A 1 103 ? 69.950 40.136 127.269 1.00 31.13 103 ASP A CA 1
ATOM 765 C C . ASP A 1 103 ? 68.617 40.187 126.547 1.00 26.93 103 ASP A C 1
ATOM 766 O O . ASP A 1 103 ? 67.860 39.215 126.546 1.00 29.51 103 ASP A O 1
ATOM 771 N N . LEU A 1 104 ? 68.359 41.319 125.912 1.00 22.36 104 LEU A N 1
ATOM 772 C CA . LEU A 1 104 ? 67.158 41.507 125.094 1.00 27.72 104 LEU A CA 1
ATOM 773 C C . LEU A 1 104 ? 67.609 41.826 123.644 1.00 28.82 104 LEU A C 1
ATOM 774 O O . LEU A 1 104 ? 66.865 42.497 122.887 1.00 29.07 104 LEU A O 1
ATOM 779 N N . SER A 1 105 ? 68.812 41.342 123.283 1.00 25.80 105 SER A N 1
ATOM 780 C CA . SER A 1 105 ? 69.396 41.657 121.946 1.00 29.63 105 SER A CA 1
ATOM 781 C C . SER A 1 105 ? 68.755 40.789 120.864 1.00 31.58 105 SER A C 1
ATOM 782 O O . SER A 1 105 ? 68.584 39.530 121.047 1.00 28.90 105 SER A O 1
ATOM 785 N N . LYS A 1 106 ? 68.391 41.449 119.759 1.00 31.50 106 LYS A N 1
ATOM 786 C CA . LYS A 1 106 ? 68.006 40.786 118.514 1.00 31.63 106 LYS A CA 1
ATOM 787 C C . LYS A 1 106 ? 69.120 39.933 117.911 1.00 31.71 106 LYS A C 1
ATOM 788 O O . LYS A 1 106 ? 68.843 38.954 117.191 1.00 31.73 106 LYS A O 1
ATOM 794 N N . ASN A 1 107 ? 70.387 40.263 118.220 1.00 28.89 107 ASN A N 1
ATOM 795 C CA . ASN A 1 107 ? 71.507 39.716 117.466 1.00 32.49 107 ASN A CA 1
ATOM 796 C C . ASN A 1 107 ? 72.080 38.343 117.847 1.00 32.98 107 ASN A C 1
ATOM 797 O O . ASN A 1 107 ? 73.261 38.057 117.607 1.00 33.70 107 ASN A O 1
ATOM 802 N N . THR A 1 108 ? 71.245 37.506 118.451 1.00 35.00 108 THR A N 1
ATOM 803 C CA . THR A 1 108 ? 71.663 36.161 118.870 1.00 33.45 108 THR A CA 1
ATOM 804 C C . THR A 1 108 ? 70.785 35.052 118.290 1.00 36.11 108 THR A C 1
ATOM 805 O O . THR A 1 108 ? 69.740 35.309 117.668 1.00 34.46 108 THR A O 1
ATOM 809 N N . THR A 1 109 ? 71.165 33.799 118.555 1.00 35.63 109 THR A N 1
ATOM 810 C CA . THR A 1 109 ? 70.295 32.668 118.149 1.00 40.30 109 THR A CA 1
ATOM 811 C C . THR A 1 109 ? 69.415 32.184 119.331 1.00 40.57 109 THR A C 1
ATOM 812 O O . THR A 1 109 ? 68.904 31.053 119.302 1.00 48.12 109 THR A O 1
ATOM 816 N N . ILE A 1 110 ? 69.262 33.003 120.378 1.00 37.71 110 ILE A N 1
ATOM 817 C CA . ILE A 1 110 ? 68.339 32.635 121.514 1.00 42.05 110 ILE A CA 1
ATOM 818 C C . ILE A 1 110 ? 66.877 32.768 121.045 1.00 43.46 110 ILE A C 1
ATOM 819 O O . ILE A 1 110 ? 66.467 33.859 120.596 1.00 36.80 110 ILE A O 1
ATOM 824 N N . THR A 1 111 ? 66.115 31.672 121.176 1.00 41.95 111 THR A N 1
ATOM 825 C CA . THR A 1 111 ? 64.669 31.639 120.874 1.00 49.56 111 THR A CA 1
ATOM 826 C C . THR A 1 111 ? 63.690 31.861 122.067 1.00 46.81 111 THR A C 1
ATOM 827 O O . THR A 1 111 ? 62.593 32.335 121.860 1.00 46.91 111 THR A O 1
ATOM 831 N N . GLU A 1 112 ? 64.066 31.529 123.299 1.00 47.35 112 GLU A N 1
ATOM 832 C CA . GLU A 1 112 ? 63.186 31.809 124.461 1.00 48.84 112 GLU A CA 1
ATOM 833 C C . GLU A 1 112 ? 62.672 33.264 124.511 1.00 47.02 112 GLU A C 1
ATOM 834 O O . GLU A 1 112 ? 63.443 34.213 124.330 1.00 50.05 112 GLU A O 1
ATOM 840 N N . LYS A 1 113 ? 61.370 33.426 124.759 1.00 37.71 113 LYS A N 1
ATOM 841 C CA . LYS A 1 113 ? 60.748 34.705 124.986 1.00 45.93 113 LYS A CA 1
ATOM 842 C C . LYS A 1 113 ? 60.812 35.189 126.491 1.00 40.51 113 LYS A C 1
ATOM 843 O O . LYS A 1 113 ? 60.669 36.383 126.758 1.00 42.76 113 LYS A O 1
ATOM 849 N N . THR A 1 114 ? 61.021 34.275 127.448 1.00 39.33 114 THR A N 1
ATOM 850 C CA . THR A 1 114 ? 61.321 34.679 128.826 1.00 35.03 114 THR A CA 1
ATOM 851 C C . THR A 1 114 ? 62.827 34.783 129.018 1.00 38.50 114 THR A C 1
ATOM 852 O O . THR A 1 114 ? 63.577 33.831 128.787 1.00 37.32 114 THR A O 1
ATOM 856 N N . ARG A 1 115 ? 63.292 35.939 129.463 1.00 34.73 115 ARG A N 1
ATOM 857 C CA . ARG A 1 115 ? 64.708 36.028 129.831 1.00 29.15 115 ARG A CA 1
ATOM 858 C C . ARG A 1 115 ? 64.782 36.074 131.348 1.00 33.74 115 ARG A C 1
ATOM 859 O O . ARG A 1 115 ? 64.122 36.930 131.959 1.00 31.60 115 ARG A O 1
ATOM 867 N N . HIS A 1 116 ? 65.561 35.168 131.957 1.00 30.53 116 HIS A N 1
ATOM 868 C CA . HIS A 1 116 ? 65.705 35.086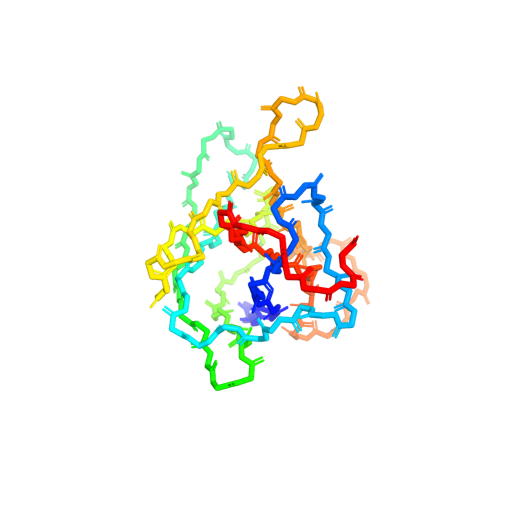 133.397 1.00 31.74 116 HIS A CA 1
ATOM 869 C C . HIS A 1 116 ? 66.908 35.874 133.788 1.00 35.85 116 HIS A C 1
ATOM 870 O O . HIS A 1 116 ? 67.905 35.962 133.012 1.00 37.91 116 HIS A O 1
ATOM 877 N N . VAL A 1 117 ? 66.866 36.492 134.957 1.00 24.99 117 VAL A N 1
ATOM 878 C CA . VAL A 1 117 ? 68.018 37.270 135.422 1.00 24.15 117 VAL A CA 1
ATOM 879 C C . VAL A 1 117 ? 68.491 36.764 136.800 1.00 24.52 117 VAL A C 1
ATOM 880 O O . VAL A 1 117 ? 67.761 36.019 137.462 1.00 23.86 117 VAL A O 1
ATOM 884 N N . LYS A 1 118 ? 69.697 37.155 137.222 1.00 22.91 118 LYS A N 1
ATOM 885 C CA . LYS A 1 118 ? 70.258 36.834 138.501 1.00 23.55 118 LYS A CA 1
ATOM 886 C C . LYS A 1 118 ? 69.417 37.510 139.634 1.00 24.36 118 LYS A C 1
ATOM 887 O O . LYS A 1 118 ? 68.849 38.599 139.400 1.00 23.12 118 LYS A O 1
ATOM 893 N N . PRO A 1 119 ? 69.350 36.870 140.811 1.00 24.40 119 PRO A N 1
ATOM 894 C CA . PRO A 1 119 ? 68.491 37.398 141.943 1.00 26.35 119 PRO A CA 1
ATOM 895 C C . PRO A 1 119 ? 69.106 38.634 142.611 1.00 24.54 119 PRO A C 1
ATOM 896 O O . PRO A 1 119 ? 70.304 38.864 142.522 1.00 22.31 119 PRO A O 1
ATOM 900 N N . LEU A 1 120 ? 68.271 39.475 143.190 1.00 21.68 120 LEU A N 1
ATOM 901 C CA . LEU A 1 120 ? 68.723 40.651 143.937 1.00 22.31 120 LEU A CA 1
ATOM 902 C C . LEU A 1 120 ? 68.205 40.526 145.360 1.00 20.83 120 LEU A C 1
ATOM 903 O O . LEU A 1 120 ? 67.203 39.854 145.599 1.00 20.81 120 LEU A O 1
ATOM 908 N N . SER A 1 121 ? 68.857 41.181 146.298 1.00 21.46 121 SER A N 1
ATOM 909 C CA . SER A 1 121 ? 68.353 41.211 147.654 1.00 22.91 121 SER A CA 1
ATOM 910 C C . SER A 1 121 ? 68.415 42.618 148.299 1.00 21.21 121 SER A C 1
ATOM 911 O O . SER A 1 121 ? 69.359 43.374 148.123 1.00 22.02 121 SER A O 1
ATOM 914 N N . PHE A 1 122 ? 67.404 42.940 149.069 1.00 24.58 122 PHE A N 1
ATOM 915 C CA . PHE A 1 122 ? 67.547 43.922 150.119 1.00 23.95 122 PHE A CA 1
ATOM 916 C C . PHE A 1 122 ? 68.185 43.248 151.370 1.00 25.10 122 PHE A C 1
ATOM 917 O O . PHE A 1 122 ? 68.187 42.036 151.513 1.00 25.46 122 PHE A O 1
ATOM 925 N N . ARG A 1 123 ? 68.662 44.060 152.307 1.00 25.68 123 ARG A N 1
ATOM 926 C CA . ARG A 1 123 ? 69.419 43.523 153.436 1.00 24.32 123 ARG A CA 1
ATOM 927 C C . ARG A 1 123 ? 68.906 44.056 154.776 1.00 27.16 123 ARG A C 1
ATOM 928 O O . ARG A 1 123 ? 68.552 45.189 154.863 1.00 24.01 123 ARG A O 1
ATOM 936 N N . ALA A 1 124 ? 68.759 43.160 155.757 1.00 26.13 124 ALA A N 1
ATOM 937 C CA . ALA A 1 124 ? 68.382 43.502 157.072 1.00 28.05 124 ALA A CA 1
ATOM 938 C C . ALA A 1 124 ? 69.467 44.319 157.804 1.00 29.57 124 ALA A C 1
ATOM 939 O O . ALA A 1 124 ? 70.627 44.384 157.385 1.00 30.68 124 ALA A O 1
ATOM 941 N N . LYS A 1 125 ? 69.071 44.914 158.920 1.00 29.61 125 LYS A N 1
ATOM 942 C CA . LYS A 1 125 ? 69.944 45.714 159.737 1.00 32.46 125 LYS A CA 1
ATOM 943 C C . LYS A 1 125 ? 70.646 44.831 160.765 1.00 30.35 125 LYS A C 1
ATOM 944 O O . LYS A 1 125 ? 71.539 45.295 161.422 1.00 30.48 125 LYS A O 1
ATOM 950 N N . THR A 1 126 ? 70.181 43.625 160.958 1.00 27.09 126 THR A N 1
ATOM 951 C CA . THR A 1 126 ? 70.752 42.757 162.010 1.00 31.72 126 THR A CA 1
ATOM 952 C C . THR A 1 126 ? 71.345 41.522 161.344 1.00 28.43 126 THR A C 1
ATOM 953 O O . THR A 1 126 ? 71.120 41.313 160.156 1.00 28.78 126 THR A O 1
ATOM 957 N N . ASP A 1 127 ? 72.039 40.694 162.119 1.00 29.68 127 ASP A N 1
ATOM 958 C CA . ASP A 1 127 ? 72.427 3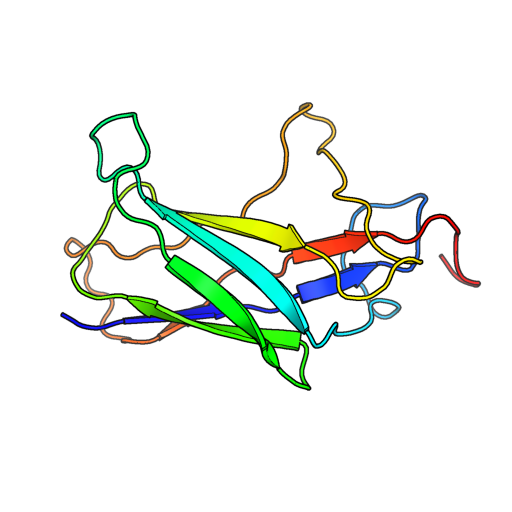9.354 161.708 1.00 31.12 127 ASP A CA 1
ATOM 959 C C . ASP A 1 127 ? 71.568 38.288 162.333 1.00 30.28 127 ASP A C 1
ATOM 960 O O . ASP A 1 127 ? 71.681 38.050 163.489 1.00 33.39 127 ASP A O 1
ATOM 965 N N . ALA A 1 128 ? 70.773 37.549 161.558 1.00 30.59 128 ALA A N 1
ATOM 966 C CA . ALA A 1 128 ? 70.058 36.421 162.140 1.00 27.57 128 ALA A CA 1
ATOM 967 C C . ALA A 1 128 ? 71.008 35.343 162.715 1.00 32.38 128 ALA A C 1
ATOM 968 O O . ALA A 1 128 ? 72.210 35.306 162.377 1.00 25.72 128 ALA A O 1
ATOM 970 N N . PRO A 1 129 ? 70.467 34.467 163.582 1.00 31.09 129 PRO A N 1
ATOM 971 C CA . PRO A 1 129 ? 71.288 33.383 164.151 1.00 36.02 129 PRO A CA 1
ATOM 972 C C . PRO A 1 129 ? 71.782 32.524 162.998 1.00 40.10 129 PRO A C 1
ATOM 973 O O . PRO A 1 129 ? 71.007 32.172 162.064 1.00 39.53 129 PRO A O 1
ATOM 977 N N . GLY A 1 130 ? 73.060 32.199 163.031 1.00 37.15 130 GLY A N 1
ATOM 978 C CA . GLY A 1 130 ? 73.606 31.295 162.000 1.00 45.11 130 GLY A CA 1
ATOM 979 C C . GLY A 1 130 ? 74.123 32.010 160.754 1.00 46.85 130 GLY A C 1
ATOM 980 O O . GLY A 1 130 ? 74.407 31.352 159.741 1.00 44.95 130 GLY A O 1
ATOM 981 N N . CYS A 1 131 ? 74.193 33.344 160.824 1.00 39.62 131 CYS A N 1
ATOM 982 C CA A CYS A 1 131 ? 74.764 34.173 159.766 0.80 39.79 131 CYS A CA 1
ATOM 983 C CA B CYS A 1 131 ? 74.778 34.161 159.756 0.20 42.47 131 CYS A CA 1
ATOM 984 C C . CYS A 1 131 ? 76.313 34.080 159.710 1.00 48.76 131 CYS A C 1
ATOM 985 O O . CYS A 1 131 ? 76.999 34.210 160.756 1.00 49.29 131 CYS A O 1
#